Protein AF-A0A497C878-F1 (afdb_monomer_lite)

pLDDT: mean 84.81, std 12.42, range [47.94, 97.88]

Secondary structure (DSSP, 8-state):
--SHHHHTSHHHHHHHHH--S--EEE--SBPPTTTSTT--HHHHHHHHHHHH-S-S-SEEEEE----S---TT--BPPPPSGGGGTSEEEEE--B-SSSTTSB-HHHHHHHHHHHHHHHH-----

Sequence (125 aa):
TSILPNLLVKDISAAIRASQALKIYVCNVATQAGETENFSCGDHARVIDDHVGSDLFDIILANNATLAVSKKNFQWVKADAELSTQYLIHLADLIDEEHPWRHSSQKLAQTLIALLQERTGPLTL

Radius of gyration: 15.22 Å; chains: 1; bounding box: 35×26×46 Å

Structure (mmCIF, N/CA/C/O backbone):
data_AF-A0A497C878-F1
#
_entry.id   AF-A0A497C878-F1
#
loop_
_atom_site.group_PDB
_atom_site.id
_atom_site.type_symbol
_atom_site.label_atom_id
_atom_site.label_alt_id
_atom_site.label_comp_id
_atom_site.label_asym_id
_atom_site.label_entity_id
_atom_site.label_seq_id
_atom_site.pdbx_PDB_ins_code
_atom_site.Cartn_x
_atom_site.Cartn_y
_atom_site.Cartn_z
_atom_site.occupancy
_atom_site.B_iso_or_equiv
_atom_site.auth_seq_id
_atom_site.auth_comp_id
_atom_site.auth_asym_id
_atom_site.auth_atom_id
_atom_site.pdbx_PDB_model_num
ATOM 1 N N . THR A 1 1 ? -3.826 -11.646 -5.595 1.00 55.22 1 THR A N 1
ATOM 2 C CA . THR A 1 1 ? -4.786 -12.552 -4.914 1.00 55.22 1 THR A CA 1
ATOM 3 C C . THR A 1 1 ? -4.629 -12.668 -3.391 1.00 55.22 1 THR A C 1
ATOM 5 O O . THR A 1 1 ? -5.451 -13.331 -2.772 1.00 55.22 1 THR A O 1
ATOM 8 N N . SER A 1 2 ? -3.662 -12.015 -2.729 1.00 78.75 2 SER A N 1
ATOM 9 C CA . SER A 1 2 ? -3.317 -12.367 -1.330 1.00 78.75 2 SER A CA 1
ATOM 10 C C . SER A 1 2 ? -4.026 -11.585 -0.213 1.00 78.75 2 SER A C 1
ATOM 12 O O . SER A 1 2 ? -4.133 -12.087 0.902 1.00 78.75 2 SER A O 1
ATOM 14 N N . ILE A 1 3 ? -4.490 -10.357 -0.466 1.00 86.69 3 ILE A N 1
ATOM 15 C CA . ILE A 1 3 ? -5.053 -9.492 0.592 1.00 86.69 3 ILE A CA 1
ATOM 16 C C . ILE A 1 3 ? -6.554 -9.733 0.769 1.00 86.69 3 ILE A C 1
ATOM 18 O O . ILE A 1 3 ? -7.018 -9.967 1.884 1.00 86.69 3 ILE A O 1
ATOM 22 N N . LEU A 1 4 ? -7.300 -9.733 -0.336 1.00 88.81 4 LEU A N 1
ATOM 23 C CA . LEU A 1 4 ? -8.761 -9.781 -0.324 1.00 88.81 4 LEU A CA 1
ATOM 24 C C . LEU A 1 4 ? -9.356 -10.991 0.424 1.00 88.81 4 LEU A C 1
ATOM 26 O O . LEU A 1 4 ? -10.276 -10.777 1.209 1.00 88.81 4 LEU A O 1
ATOM 30 N N . PRO A 1 5 ? -8.829 -12.230 0.292 1.00 90.81 5 PRO A N 1
ATOM 31 C CA . PRO A 1 5 ? -9.380 -13.382 1.011 1.00 90.81 5 PRO A CA 1
ATOM 32 C C . PRO A 1 5 ? -9.383 -13.214 2.535 1.00 90.81 5 PRO A C 1
ATOM 34 O O . PRO A 1 5 ? -10.317 -13.659 3.195 1.00 90.81 5 PRO A O 1
ATOM 37 N N . ASN A 1 6 ? -8.375 -12.533 3.091 1.00 91.44 6 ASN A N 1
ATOM 38 C CA . ASN A 1 6 ? -8.310 -12.258 4.528 1.00 91.44 6 ASN A CA 1
ATOM 39 C C . ASN A 1 6 ? -9.354 -11.217 4.950 1.00 91.44 6 ASN A C 1
ATOM 41 O O . ASN A 1 6 ? -9.951 -11.331 6.016 1.00 91.44 6 ASN A O 1
ATOM 45 N N . LEU A 1 7 ? -9.595 -10.211 4.106 1.00 93.12 7 LEU A N 1
ATOM 46 C CA . LEU A 1 7 ? -10.531 -9.125 4.400 1.00 93.12 7 LEU A CA 1
ATOM 47 C C . LEU A 1 7 ? -12.000 -9.531 4.209 1.00 93.12 7 LEU A C 1
ATOM 49 O O . LEU A 1 7 ? -12.875 -8.951 4.842 1.00 93.12 7 LEU A O 1
ATOM 53 N N . LEU A 1 8 ? -12.281 -10.549 3.388 1.00 93.06 8 LEU A N 1
ATOM 54 C CA . LEU A 1 8 ? -13.632 -11.097 3.207 1.00 93.06 8 LEU A CA 1
ATOM 55 C C . LEU A 1 8 ? -14.174 -11.802 4.462 1.00 93.06 8 LEU A C 1
ATOM 57 O O . LEU A 1 8 ? -15.385 -12.008 4.589 1.00 93.06 8 LEU A O 1
ATOM 61 N N . VAL A 1 9 ? -13.306 -12.153 5.416 1.00 94.75 9 VAL A N 1
ATOM 62 C CA . VAL A 1 9 ? -13.738 -12.615 6.737 1.00 94.75 9 VAL A CA 1
ATOM 63 C C . VAL A 1 9 ? -14.302 -11.417 7.500 1.00 94.75 9 VAL A C 1
ATOM 65 O O . VAL A 1 9 ? -13.565 -10.535 7.942 1.00 94.75 9 VAL A O 1
ATOM 68 N N . LYS A 1 10 ? -15.630 -11.389 7.664 1.00 92.38 10 LYS A N 1
ATOM 69 C CA . LYS A 1 10 ? -16.363 -10.240 8.225 1.00 92.38 10 LYS A CA 1
ATOM 70 C C . LYS A 1 10 ? -15.784 -9.750 9.550 1.00 92.38 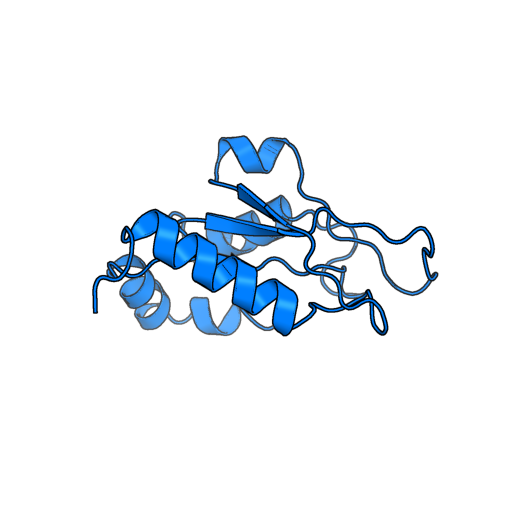10 LYS A C 1
ATOM 72 O O . LYS A 1 10 ? -15.558 -8.550 9.683 1.00 92.38 10 LYS A O 1
ATOM 77 N N . ASP A 1 11 ? -15.469 -10.660 10.468 1.00 95.31 11 ASP A N 1
ATOM 78 C CA . ASP A 1 11 ? -14.924 -10.317 11.786 1.00 95.31 11 ASP A CA 1
ATOM 79 C C . ASP A 1 11 ? -13.545 -9.646 11.698 1.00 95.31 11 ASP A C 1
ATOM 81 O O . ASP A 1 11 ? -13.260 -8.729 12.466 1.00 95.31 11 ASP A O 1
ATOM 85 N N . ILE A 1 12 ? -12.715 -10.027 10.718 1.00 94.50 12 ILE A N 1
ATOM 86 C CA . ILE A 1 12 ? -11.419 -9.382 10.468 1.00 94.50 12 ILE A CA 1
ATOM 87 C C . ILE A 1 12 ? -11.642 -7.955 9.963 1.00 94.50 12 ILE A C 1
ATOM 89 O O . ILE A 1 12 ? -11.088 -7.013 10.527 1.00 94.50 12 ILE A O 1
ATOM 93 N N . SER A 1 13 ? -12.490 -7.768 8.946 1.00 94.19 13 SER A N 1
ATOM 94 C CA . SER A 1 13 ? -12.778 -6.424 8.422 1.00 94.19 13 SER A CA 1
ATOM 95 C C . SER A 1 13 ? -13.411 -5.505 9.478 1.00 94.19 13 SER A C 1
ATOM 97 O O . SER A 1 13 ? -13.064 -4.328 9.570 1.00 94.19 13 SER A O 1
ATOM 99 N N . ALA A 1 14 ? -14.296 -6.043 10.324 1.00 93.62 14 ALA A N 1
ATOM 100 C CA . ALA A 1 14 ? -14.925 -5.309 11.416 1.00 93.62 14 ALA A CA 1
ATOM 101 C C . ALA A 1 14 ? -13.904 -4.910 12.491 1.00 93.62 14 ALA A C 1
ATOM 103 O O . ALA A 1 14 ? -13.905 -3.762 12.935 1.00 93.62 14 ALA A O 1
ATOM 104 N N . ALA A 1 15 ? -12.997 -5.820 12.861 1.00 95.50 15 ALA A N 1
ATOM 105 C CA . ALA A 1 15 ? -11.927 -5.534 13.811 1.00 95.50 15 ALA A CA 1
ATOM 106 C C . ALA A 1 15 ? -10.962 -4.458 13.290 1.00 95.50 15 ALA A C 1
ATOM 108 O O . ALA A 1 15 ? -10.591 -3.554 14.039 1.00 95.50 15 ALA A O 1
ATOM 109 N N . ILE A 1 16 ? -10.597 -4.509 12.003 1.00 95.31 16 ILE A N 1
ATOM 110 C CA . ILE A 1 16 ? -9.757 -3.479 11.376 1.00 95.31 16 ILE A CA 1
ATOM 111 C C . ILE A 1 16 ? -10.464 -2.118 11.419 1.00 95.31 16 ILE A C 1
ATOM 113 O O . ILE A 1 16 ? -9.852 -1.144 11.853 1.00 95.31 16 ILE A O 1
ATOM 117 N N . ARG A 1 17 ? -11.757 -2.035 11.066 1.00 93.44 17 ARG A N 1
ATOM 118 C CA . ARG A 1 17 ? -12.513 -0.767 11.146 1.00 93.44 17 ARG A CA 1
ATOM 119 C C . ARG A 1 17 ? -12.593 -0.204 12.558 1.00 93.44 17 ARG A C 1
ATOM 121 O O . ARG A 1 17 ? -12.391 0.991 12.745 1.00 93.44 17 ARG A O 1
ATOM 128 N N . ALA A 1 18 ? -12.874 -1.054 13.544 1.00 94.88 18 ALA A N 1
ATOM 129 C CA . ALA A 1 18 ? -12.993 -0.639 14.940 1.00 94.88 18 ALA A CA 1
ATOM 130 C C . ALA A 1 18 ? -11.647 -0.212 15.560 1.00 94.88 18 ALA A C 1
ATOM 132 O O . ALA A 1 18 ? -11.624 0.475 16.584 1.00 94.88 18 ALA A O 1
ATOM 133 N N . SER A 1 19 ? -10.526 -0.617 14.958 1.00 95.44 19 SER A N 1
ATOM 134 C CA . SER A 1 19 ? -9.189 -0.315 15.455 1.00 95.44 19 SER A CA 1
ATOM 135 C C . SER A 1 19 ? -8.827 1.165 15.314 1.00 95.44 19 SER A C 1
ATOM 137 O O . SER A 1 19 ? -9.014 1.784 14.263 1.00 95.44 19 SER A O 1
ATOM 139 N N . GLN A 1 20 ? -8.213 1.704 16.370 1.00 92.56 20 GLN A N 1
ATOM 140 C CA . GLN A 1 20 ? -7.606 3.041 16.397 1.00 92.56 20 GLN A CA 1
ATOM 141 C C . GLN A 1 20 ? -6.178 3.061 15.825 1.00 92.56 20 GLN A C 1
ATOM 143 O O . GLN A 1 20 ? -5.551 4.121 15.765 1.00 92.56 20 GLN A O 1
ATOM 148 N N . ALA A 1 21 ? -5.647 1.899 15.428 1.00 94.19 21 ALA A N 1
ATOM 149 C CA . ALA A 1 21 ? -4.342 1.807 14.787 1.00 94.19 21 ALA A CA 1
ATOM 150 C C . ALA A 1 21 ? -4.321 2.579 13.460 1.00 94.19 21 ALA A C 1
ATOM 152 O O . ALA A 1 21 ? -5.344 2.716 12.788 1.00 94.19 21 ALA A O 1
ATOM 153 N N . LEU A 1 22 ? -3.130 3.037 13.070 1.00 93.81 22 LEU A N 1
ATOM 154 C CA . LEU A 1 22 ? -2.894 3.565 11.732 1.00 93.81 22 LEU A CA 1
ATOM 155 C C . LEU A 1 22 ? -3.002 2.428 10.711 1.00 93.81 22 LEU A C 1
ATOM 157 O O . LEU A 1 22 ? -2.214 1.483 10.744 1.00 93.81 22 LEU A O 1
ATOM 161 N N . LYS A 1 23 ? -3.991 2.518 9.821 1.00 94.19 23 LYS A N 1
ATOM 162 C CA . LYS A 1 23 ? -4.288 1.494 8.813 1.00 94.19 23 LYS A CA 1
ATOM 163 C C . LYS A 1 23 ? -3.753 1.953 7.466 1.00 94.19 23 LYS A C 1
ATOM 165 O O . LYS A 1 23 ? -4.277 2.895 6.882 1.00 94.19 23 LYS A O 1
ATOM 170 N N . ILE A 1 24 ? -2.704 1.296 6.983 1.00 95.44 24 ILE A N 1
ATOM 171 C CA . ILE A 1 24 ? -2.046 1.649 5.722 1.00 95.44 24 ILE A CA 1
ATOM 172 C C . ILE A 1 24 ? -2.216 0.497 4.740 1.00 95.44 24 ILE A C 1
ATOM 174 O O . ILE A 1 24 ? -1.793 -0.625 5.024 1.00 95.44 24 ILE A O 1
ATOM 178 N N . TYR A 1 25 ? -2.795 0.778 3.576 1.00 94.94 25 TYR A N 1
ATOM 179 C CA . TYR A 1 25 ? -2.744 -0.137 2.443 1.00 94.94 25 TYR A CA 1
ATOM 180 C C . TYR A 1 25 ? -1.471 0.125 1.639 1.00 94.94 25 TYR A C 1
ATOM 182 O O . TYR A 1 25 ? -1.279 1.216 1.107 1.00 94.94 25 TYR A O 1
ATOM 190 N N . VAL A 1 26 ? -0.590 -0.873 1.555 1.00 95.38 26 VAL A N 1
ATOM 191 C CA . VAL A 1 26 ? 0.621 -0.805 0.728 1.00 95.38 26 VAL A CA 1
ATOM 192 C C . VAL A 1 26 ? 0.294 -1.391 -0.636 1.00 95.38 26 VAL A C 1
ATOM 194 O O . VAL A 1 26 ? 0.115 -2.603 -0.768 1.00 95.38 26 VAL A O 1
ATOM 197 N N . CYS A 1 27 ? 0.201 -0.530 -1.645 1.00 92.12 27 CYS A N 1
ATOM 198 C CA . CYS A 1 27 ? -0.088 -0.962 -3.002 1.00 92.12 27 CYS A CA 1
ATOM 199 C C . CYS A 1 27 ? 1.115 -1.693 -3.608 1.00 92.12 27 CYS A C 1
ATOM 201 O O . CYS A 1 27 ? 2.268 -1.367 -3.334 1.00 92.12 27 CYS A O 1
ATOM 203 N N . ASN A 1 28 ? 0.848 -2.669 -4.473 1.00 90.12 28 ASN A N 1
ATOM 204 C CA . ASN A 1 28 ? 1.887 -3.344 -5.241 1.00 90.12 28 ASN A CA 1
ATOM 205 C C . ASN A 1 28 ? 2.687 -2.334 -6.086 1.00 90.12 28 ASN A C 1
ATOM 207 O O . ASN A 1 28 ? 2.104 -1.429 -6.676 1.00 90.12 28 ASN A O 1
ATOM 211 N N . VAL A 1 29 ? 4.006 -2.529 -6.204 1.00 88.44 29 VAL A N 1
ATOM 212 C CA . VAL A 1 29 ? 4.872 -1.745 -7.114 1.00 88.44 29 VAL A CA 1
ATOM 213 C C . VAL A 1 29 ? 4.674 -2.111 -8.583 1.00 88.44 29 VAL A C 1
ATOM 215 O O . VAL A 1 29 ? 4.774 -1.259 -9.463 1.00 88.44 29 VAL A O 1
ATOM 218 N N . ALA A 1 30 ? 4.397 -3.381 -8.862 1.00 84.75 30 ALA A N 1
ATOM 219 C CA . ALA A 1 30 ? 4.291 -3.922 -10.204 1.00 84.75 30 ALA A CA 1
ATOM 220 C C . ALA A 1 30 ? 3.038 -4.789 -10.336 1.00 84.75 30 ALA A C 1
ATOM 222 O O . ALA A 1 30 ? 2.612 -5.455 -9.389 1.00 84.75 30 ALA A O 1
ATOM 223 N N . THR A 1 31 ? 2.454 -4.758 -11.527 1.00 76.56 31 THR A N 1
ATOM 224 C CA . THR A 1 31 ? 1.313 -5.590 -11.904 1.00 76.56 31 THR A CA 1
ATOM 225 C C . THR A 1 31 ? 1.717 -7.061 -11.927 1.00 76.56 31 THR A C 1
ATOM 227 O O . THR A 1 31 ? 2.856 -7.415 -12.247 1.00 76.56 31 THR A O 1
ATOM 230 N N . GLN A 1 32 ? 0.774 -7.930 -11.577 1.00 67.31 32 GLN A N 1
ATOM 231 C CA . GLN A 1 32 ? 0.942 -9.374 -11.655 1.00 67.31 32 GLN A CA 1
ATOM 232 C C . GLN A 1 32 ? 0.278 -9.851 -12.950 1.00 67.31 32 GLN A C 1
ATOM 234 O O . GLN A 1 32 ? -0.925 -9.656 -13.136 1.00 67.31 32 GLN A O 1
ATOM 239 N N . ALA A 1 33 ? 1.066 -10.443 -13.853 1.00 59.97 33 ALA A N 1
ATOM 240 C CA . ALA A 1 33 ? 0.563 -10.993 -15.113 1.00 59.97 33 ALA A CA 1
ATOM 241 C C . ALA A 1 33 ? -0.567 -12.000 -14.836 1.00 59.97 33 ALA A C 1
ATOM 243 O O . ALA A 1 33 ? -0.408 -12.888 -13.997 1.00 59.97 33 ALA A O 1
ATOM 244 N N . GLY A 1 34 ? -1.705 -11.839 -15.513 1.00 56.16 34 GLY A N 1
ATOM 245 C CA . GLY A 1 34 ? -2.903 -12.655 -15.296 1.00 56.16 34 GLY A CA 1
ATOM 246 C C . GLY A 1 34 ? -3.771 -12.322 -14.070 1.00 56.16 34 GLY A C 1
ATOM 247 O O . GLY A 1 34 ? -4.837 -12.917 -13.948 1.00 56.16 34 GLY A O 1
ATOM 248 N N . GLU A 1 35 ? -3.387 -11.386 -13.189 1.00 54.97 35 GLU A N 1
ATOM 249 C CA . GLU A 1 35 ? -4.239 -10.956 -12.060 1.00 54.97 35 GLU A CA 1
ATOM 250 C C . GLU A 1 35 ? -4.601 -9.465 -12.092 1.00 54.97 35 GLU A C 1
ATOM 252 O O . GLU A 1 35 ? -5.734 -9.114 -11.774 1.00 54.97 35 GLU A O 1
ATOM 257 N N . THR A 1 36 ? -3.658 -8.578 -12.433 1.00 57.25 36 THR A N 1
ATOM 258 C CA . THR A 1 36 ? -3.833 -7.116 -12.286 1.00 57.25 36 THR A CA 1
ATOM 259 C C . THR A 1 36 ? -3.291 -6.340 -13.487 1.00 57.25 36 THR A C 1
ATOM 261 O O . THR A 1 36 ? -2.735 -5.248 -13.356 1.00 57.25 36 THR A O 1
ATOM 264 N N . GLU A 1 37 ? -3.405 -6.920 -14.683 1.00 59.41 37 GLU A N 1
ATOM 265 C CA . GLU A 1 37 ? -2.984 -6.259 -15.920 1.00 59.41 37 GLU A CA 1
ATOM 266 C C . GLU A 1 37 ? -3.715 -4.915 -16.080 1.00 59.41 37 GLU A C 1
ATOM 268 O O . GLU A 1 37 ? -4.941 -4.854 -16.055 1.00 59.41 37 GLU A O 1
ATOM 273 N N . ASN A 1 38 ? -2.942 -3.835 -16.236 1.00 66.06 38 ASN A N 1
ATOM 274 C CA . ASN A 1 38 ? -3.398 -2.440 -16.326 1.00 66.06 38 ASN A CA 1
ATOM 275 C C . ASN A 1 38 ? -4.044 -1.828 -15.070 1.00 66.06 38 ASN A C 1
ATOM 277 O O . ASN A 1 38 ? -4.569 -0.723 -15.173 1.00 66.06 38 ASN A O 1
ATOM 281 N N . PHE A 1 39 ? -3.991 -2.474 -13.901 1.00 70.12 39 PHE A N 1
ATOM 282 C CA . PHE A 1 39 ? -4.553 -1.870 -12.689 1.00 70.12 39 PHE A CA 1
ATOM 283 C C . PHE A 1 39 ? -3.711 -0.683 -12.220 1.00 70.12 39 PHE A C 1
ATOM 285 O O . PHE A 1 39 ? -2.490 -0.786 -12.044 1.00 70.12 39 PHE A O 1
ATOM 292 N N . SER A 1 40 ? -4.381 0.438 -11.970 1.00 82.19 40 SER A N 1
ATOM 293 C CA . SER A 1 40 ? -3.824 1.529 -11.185 1.00 82.19 40 SER A CA 1
ATOM 294 C C . SER A 1 40 ? -3.880 1.208 -9.690 1.00 82.19 40 SER A C 1
ATOM 296 O O . SER A 1 40 ? -4.558 0.285 -9.234 1.00 82.19 40 SER A O 1
ATOM 298 N N . CYS A 1 41 ? -3.180 2.010 -8.891 1.00 84.19 41 CYS A N 1
ATOM 299 C CA . CYS A 1 41 ? -3.309 1.959 -7.438 1.00 84.19 41 CYS A CA 1
ATOM 300 C C . CYS A 1 41 ? -4.768 2.194 -6.982 1.00 84.19 41 CYS A C 1
ATOM 302 O O . CYS A 1 41 ? -5.236 1.537 -6.050 1.00 84.19 41 CYS A O 1
ATOM 304 N N . GLY A 1 42 ? -5.504 3.074 -7.674 1.00 84.56 42 GLY A N 1
ATOM 305 C CA . GLY A 1 42 ? -6.927 3.313 -7.438 1.00 84.56 42 GLY A CA 1
ATOM 306 C C . GLY A 1 42 ? -7.810 2.119 -7.735 1.00 84.56 42 GLY A C 1
ATOM 307 O O . GLY A 1 42 ? -8.670 1.801 -6.916 1.00 84.56 42 GLY A O 1
ATOM 308 N N . ASP A 1 43 ? -7.554 1.398 -8.824 1.00 86.75 43 ASP A N 1
ATOM 309 C CA . ASP A 1 43 ? -8.299 0.177 -9.140 1.00 86.75 43 ASP A CA 1
ATOM 310 C C . ASP A 1 43 ? -8.124 -0.871 -8.038 1.00 86.75 43 ASP A C 1
ATOM 312 O O . ASP A 1 43 ? -9.086 -1.490 -7.586 1.00 86.75 43 ASP A O 1
ATOM 316 N N . HIS A 1 44 ? -6.896 -1.026 -7.539 1.00 88.12 44 HIS A N 1
ATOM 317 C CA . HIS A 1 44 ? -6.605 -1.924 -6.429 1.00 88.12 44 HIS A CA 1
ATOM 318 C C . HIS A 1 44 ? -7.372 -1.565 -5.147 1.00 88.12 44 HIS A C 1
ATOM 320 O O . HIS A 1 44 ? -7.928 -2.457 -4.504 1.00 88.12 44 HIS A O 1
ATOM 326 N N . ALA A 1 45 ? -7.393 -0.285 -4.770 1.00 88.62 45 ALA A N 1
ATOM 327 C CA . ALA A 1 45 ? -8.111 0.180 -3.586 1.00 88.62 45 ALA A CA 1
ATOM 328 C C . ALA A 1 45 ? -9.629 0.026 -3.748 1.00 88.62 45 ALA A C 1
ATOM 330 O O . ALA A 1 45 ? -10.287 -0.539 -2.874 1.00 88.62 45 ALA A O 1
ATOM 331 N N . ARG A 1 46 ? -10.162 0.418 -4.911 1.00 88.12 46 ARG A N 1
ATOM 332 C CA . ARG A 1 46 ? -11.585 0.303 -5.242 1.00 88.12 46 ARG A CA 1
ATOM 333 C C . ARG A 1 46 ? -12.064 -1.141 -5.200 1.00 88.12 46 ARG A C 1
ATOM 335 O O . ARG A 1 46 ? -13.104 -1.411 -4.620 1.00 88.12 46 ARG A O 1
ATOM 342 N N . VAL A 1 47 ? -11.281 -2.086 -5.726 1.00 89.50 47 VAL A N 1
ATOM 343 C CA . VAL A 1 47 ? -11.626 -3.513 -5.646 1.00 89.50 47 VAL A CA 1
ATOM 344 C C . VAL A 1 47 ? -11.732 -3.985 -4.199 1.00 89.50 47 VAL A C 1
ATOM 346 O O . VAL A 1 47 ? -12.605 -4.797 -3.900 1.00 89.50 47 VAL A O 1
ATOM 349 N N . ILE A 1 48 ? -10.877 -3.510 -3.291 1.00 91.06 48 ILE A N 1
ATOM 350 C CA . ILE A 1 48 ? -11.013 -3.864 -1.875 1.00 91.06 48 ILE A CA 1
ATOM 351 C C . ILE A 1 48 ? -12.316 -3.278 -1.326 1.00 91.06 48 ILE A C 1
ATOM 353 O O . ILE A 1 48 ? -13.129 -4.031 -0.786 1.00 91.06 48 ILE A O 1
ATOM 357 N N . ASP A 1 49 ? -12.547 -1.983 -1.529 1.00 90.81 49 ASP A N 1
ATOM 358 C CA . ASP A 1 49 ? -13.737 -1.288 -1.033 1.00 90.81 49 ASP A CA 1
ATOM 359 C C . ASP A 1 49 ? -15.045 -1.890 -1.571 1.00 90.81 49 ASP A C 1
ATOM 361 O O . ASP A 1 49 ? -15.985 -2.076 -0.801 1.00 90.81 49 ASP A O 1
ATOM 365 N N . ASP A 1 50 ? -15.094 -2.297 -2.840 1.00 91.19 50 ASP A N 1
ATOM 366 C CA . ASP A 1 50 ? -16.264 -2.939 -3.456 1.00 91.19 50 ASP A CA 1
ATOM 367 C C . ASP A 1 50 ? -16.635 -4.269 -2.777 1.00 91.19 50 ASP A C 1
ATOM 369 O O . ASP A 1 50 ? -17.804 -4.658 -2.733 1.00 91.19 50 ASP A O 1
ATOM 373 N N . HIS A 1 51 ? -15.649 -4.988 -2.236 1.00 90.88 51 HIS A N 1
ATOM 374 C CA . HIS A 1 51 ? -15.859 -6.302 -1.628 1.00 90.88 51 HIS A CA 1
ATOM 375 C C . HIS A 1 51 ? -16.119 -6.242 -0.129 1.00 90.88 51 HIS A C 1
ATOM 377 O O . HIS A 1 51 ? -16.866 -7.072 0.395 1.00 90.88 51 HIS A O 1
ATOM 383 N N . VAL A 1 52 ? -15.459 -5.324 0.581 1.00 91.00 52 VAL A N 1
ATOM 384 C CA . VAL A 1 52 ? -15.520 -5.293 2.047 1.00 91.00 52 VAL A CA 1
ATOM 385 C C . VAL A 1 52 ? -16.189 -4.042 2.593 1.00 91.00 52 VAL A C 1
ATOM 387 O O . VAL A 1 52 ? -16.607 -4.082 3.747 1.00 91.00 52 VAL A O 1
ATOM 390 N N . GLY A 1 53 ? -16.373 -2.994 1.791 1.00 88.69 53 GLY A N 1
ATOM 391 C CA . GLY A 1 53 ? -16.872 -1.672 2.178 1.00 88.69 53 GLY A CA 1
ATOM 392 C C . GLY A 1 53 ? -15.739 -0.677 2.446 1.00 88.69 53 GLY A C 1
ATOM 393 O O . GLY A 1 53 ? -14.643 -1.089 2.831 1.00 88.69 53 GLY A O 1
ATOM 394 N N . SER A 1 54 ? -16.039 0.617 2.300 1.00 87.19 54 SER A N 1
ATOM 395 C CA . SER A 1 54 ? -15.098 1.737 2.448 1.00 87.19 54 SER A CA 1
ATOM 396 C C . SER A 1 54 ? -14.508 1.886 3.860 1.00 87.19 54 SER A C 1
ATOM 398 O O . SER A 1 54 ? -14.888 1.189 4.812 1.00 87.19 54 SER A O 1
ATOM 400 N N . ASP A 1 55 ? -13.567 2.829 3.982 1.00 84.75 55 ASP A N 1
ATOM 401 C CA . ASP A 1 55 ? -12.992 3.319 5.246 1.00 84.75 55 ASP A CA 1
ATOM 402 C C . ASP A 1 55 ? -12.202 2.263 6.035 1.00 84.75 55 ASP A C 1
ATOM 404 O O . ASP A 1 55 ? -12.067 2.323 7.261 1.00 84.75 55 ASP A O 1
ATOM 408 N N . LEU A 1 56 ? -11.668 1.260 5.333 1.00 91.75 56 LEU A N 1
ATOM 409 C CA . LEU A 1 56 ? -10.824 0.238 5.946 1.00 91.75 56 LEU A CA 1
ATOM 410 C C . LEU A 1 56 ? -9.385 0.728 6.178 1.00 91.75 56 LEU A C 1
ATOM 412 O O . LEU A 1 56 ? -8.717 0.268 7.107 1.00 91.75 56 LEU A O 1
ATOM 416 N N . PHE A 1 57 ? -8.914 1.658 5.348 1.00 91.69 57 PHE A N 1
ATOM 417 C CA . PHE A 1 57 ? -7.556 2.191 5.382 1.00 91.69 57 PHE A CA 1
ATOM 418 C C . PHE A 1 57 ? -7.576 3.709 5.532 1.00 91.69 57 PHE A C 1
ATOM 420 O O . PHE A 1 57 ? -8.377 4.389 4.900 1.00 91.69 57 PHE A O 1
ATOM 427 N N . ASP A 1 58 ? -6.657 4.229 6.343 1.00 92.19 58 ASP A N 1
ATOM 428 C CA . ASP A 1 58 ? -6.465 5.666 6.537 1.00 92.19 58 ASP A CA 1
ATOM 429 C C . ASP A 1 58 ? -5.572 6.255 5.430 1.00 92.19 58 ASP A C 1
ATOM 431 O O . ASP A 1 58 ? -5.745 7.402 5.029 1.00 92.19 58 ASP A O 1
ATOM 435 N N . ILE A 1 59 ? -4.580 5.480 4.968 1.00 93.50 59 ILE A N 1
ATOM 436 C CA . ILE A 1 59 ? -3.567 5.910 3.994 1.00 93.50 59 ILE A CA 1
ATOM 437 C C . ILE A 1 59 ? -3.346 4.816 2.954 1.00 93.50 59 ILE A C 1
ATOM 439 O O . ILE A 1 59 ? -3.219 3.636 3.294 1.00 93.50 59 ILE A O 1
ATOM 443 N N . ILE A 1 60 ? -3.203 5.220 1.694 1.00 94.12 60 ILE A N 1
ATOM 444 C CA . ILE A 1 60 ? -2.649 4.377 0.636 1.00 94.12 60 ILE A CA 1
ATOM 445 C C . ILE A 1 60 ? -1.192 4.764 0.407 1.00 94.12 60 ILE A C 1
ATOM 447 O O . ILE A 1 60 ? -0.888 5.893 0.028 1.00 94.12 60 ILE A O 1
ATOM 451 N N . LEU A 1 61 ? -0.285 3.815 0.618 1.00 95.25 61 LEU A N 1
ATOM 452 C CA . LEU A 1 61 ? 1.130 3.957 0.308 1.00 95.25 61 LEU A CA 1
ATOM 453 C C . LEU A 1 61 ? 1.401 3.382 -1.085 1.00 95.25 61 LEU A C 1
ATOM 455 O O . LEU A 1 61 ? 1.206 2.186 -1.313 1.00 95.25 61 LEU A O 1
ATOM 459 N N . ALA A 1 62 ? 1.863 4.227 -2.005 1.00 93.56 62 ALA A N 1
ATOM 460 C CA . ALA A 1 62 ? 2.162 3.842 -3.379 1.00 93.56 62 ALA A CA 1
ATOM 461 C C . ALA A 1 62 ? 3.561 4.290 -3.814 1.00 93.56 62 ALA A C 1
ATOM 463 O O . ALA A 1 62 ? 4.113 5.283 -3.338 1.00 93.56 62 ALA A O 1
ATOM 464 N N . ASN A 1 63 ? 4.136 3.537 -4.747 1.00 92.81 63 ASN A N 1
ATOM 465 C CA . ASN A 1 63 ? 5.446 3.839 -5.299 1.00 92.81 63 ASN A CA 1
ATOM 466 C C . ASN A 1 63 ? 5.381 4.981 -6.327 1.00 92.81 63 ASN A C 1
ATOM 468 O O . ASN A 1 63 ? 4.513 4.976 -7.200 1.00 92.81 63 ASN A O 1
ATOM 472 N N . ASN A 1 64 ? 6.337 5.912 -6.274 1.00 90.31 64 ASN A N 1
ATOM 473 C CA . ASN A 1 64 ? 6.522 6.955 -7.295 1.00 90.31 64 ASN A CA 1
ATOM 474 C C . ASN A 1 64 ? 7.868 6.880 -8.033 1.00 90.31 64 ASN A C 1
ATOM 476 O O . ASN A 1 64 ? 8.115 7.687 -8.931 1.00 90.31 64 ASN A O 1
ATOM 480 N N . ALA A 1 65 ? 8.728 5.922 -7.685 1.00 85.75 65 ALA A N 1
ATOM 481 C CA . ALA A 1 65 ? 10.008 5.737 -8.343 1.00 85.75 65 ALA A CA 1
ATOM 482 C C . ALA A 1 65 ? 9.874 4.820 -9.564 1.00 85.75 65 ALA A C 1
ATOM 484 O O . ALA A 1 65 ? 9.255 3.757 -9.517 1.00 85.75 65 ALA A O 1
ATOM 485 N N . THR A 1 66 ? 10.510 5.202 -10.666 1.00 75.19 66 THR A N 1
ATOM 486 C CA . THR A 1 66 ? 10.670 4.333 -11.836 1.00 75.19 66 THR A CA 1
ATOM 487 C C . THR A 1 66 ? 12.144 4.213 -12.161 1.00 75.19 66 THR A C 1
ATOM 489 O O . THR A 1 66 ? 12.842 5.224 -12.229 1.00 75.19 66 THR A O 1
ATOM 492 N N . LEU A 1 67 ? 12.613 3.002 -12.443 1.00 69.25 67 LEU A N 1
ATOM 493 C CA . LEU A 1 67 ? 13.920 2.834 -13.070 1.00 69.25 67 LEU A CA 1
ATOM 494 C C . LEU A 1 67 ? 13.786 3.006 -14.581 1.00 69.25 67 LEU A C 1
ATOM 496 O O . LEU A 1 67 ? 12.813 2.546 -15.181 1.00 69.25 67 LEU A O 1
ATOM 500 N N . ALA A 1 68 ? 14.808 3.590 -15.210 1.00 63.56 68 ALA A N 1
ATOM 501 C CA . ALA A 1 68 ? 14.907 3.694 -16.670 1.00 63.56 68 ALA A CA 1
ATOM 502 C C . ALA A 1 68 ? 14.868 2.319 -17.370 1.00 63.56 68 ALA A C 1
ATOM 504 O O . ALA A 1 68 ? 14.599 2.220 -18.567 1.00 63.56 68 ALA A O 1
ATOM 505 N N . VAL A 1 69 ? 15.110 1.240 -16.621 1.00 57.47 69 VAL A N 1
ATOM 506 C CA . VAL A 1 69 ? 15.076 -0.132 -17.118 1.00 57.47 69 VAL A CA 1
ATOM 507 C C . VAL A 1 69 ? 13.651 -0.683 -17.024 1.00 57.47 69 VAL A C 1
ATOM 509 O O . VAL A 1 69 ? 13.296 -1.402 -16.091 1.00 57.47 69 VAL A O 1
ATOM 512 N N . SER A 1 70 ? 12.828 -0.382 -18.027 1.00 54.91 70 SER A N 1
ATOM 513 C CA . SER A 1 70 ? 11.630 -1.179 -18.297 1.00 54.91 70 SER A CA 1
ATOM 514 C C . SER A 1 70 ? 12.078 -2.560 -18.788 1.00 54.91 70 SER A C 1
ATOM 516 O O . SER A 1 70 ? 12.495 -2.731 -19.935 1.00 54.91 70 SER A O 1
ATOM 518 N N . LYS A 1 71 ? 12.058 -3.564 -17.906 1.00 58.41 71 LYS A N 1
ATOM 519 C CA . LYS A 1 71 ? 12.177 -4.966 -18.329 1.00 58.41 71 LYS A CA 1
ATOM 520 C C . LYS A 1 71 ? 10.812 -5.401 -18.866 1.00 58.41 71 LYS A C 1
ATOM 522 O O . LYS A 1 71 ? 9.801 -5.149 -18.224 1.00 58.41 71 LYS A O 1
ATOM 527 N N . LYS A 1 72 ? 10.782 -6.107 -20.003 1.00 61.88 72 LYS A N 1
ATOM 528 C CA . LYS A 1 72 ? 9.561 -6.567 -20.706 1.00 61.88 72 LYS A CA 1
ATOM 529 C C . LYS A 1 72 ? 8.582 -7.423 -19.873 1.00 61.88 72 LYS A C 1
ATOM 531 O O . LYS A 1 72 ? 7.522 -7.768 -20.378 1.00 61.88 72 LYS A O 1
ATOM 536 N N . ASN A 1 73 ? 8.926 -7.779 -18.637 1.00 72.12 73 ASN A N 1
ATOM 537 C CA . ASN A 1 73 ? 8.254 -8.831 -17.875 1.00 72.12 73 ASN A CA 1
ATOM 538 C C . ASN A 1 73 ? 7.283 -8.310 -16.803 1.00 72.12 73 ASN A C 1
ATOM 540 O O . ASN A 1 73 ? 6.639 -9.124 -16.152 1.00 72.12 73 ASN A O 1
ATOM 544 N N . PHE A 1 74 ? 7.191 -6.996 -16.580 1.00 75.12 74 PHE A N 1
ATOM 545 C CA . PHE A 1 74 ? 6.228 -6.412 -15.643 1.00 75.12 74 PHE A CA 1
ATOM 546 C C . PHE A 1 74 ? 5.893 -4.966 -16.022 1.00 75.12 74 PHE A C 1
ATOM 548 O O . PHE A 1 74 ? 6.676 -4.293 -16.696 1.00 75.12 74 PHE A O 1
ATOM 555 N N . GLN A 1 75 ? 4.736 -4.481 -15.571 1.00 80.50 75 GLN A N 1
ATOM 556 C CA . GLN A 1 75 ? 4.353 -3.073 -15.690 1.00 80.50 75 GLN A CA 1
ATOM 557 C C . GLN A 1 75 ? 4.248 -2.442 -14.305 1.00 80.50 75 GLN A C 1
ATOM 559 O O . GLN A 1 75 ? 3.755 -3.080 -13.376 1.00 80.50 75 GLN A O 1
ATOM 564 N N . TRP A 1 76 ? 4.685 -1.193 -14.176 1.00 83.50 76 TRP A N 1
ATOM 565 C CA . TRP A 1 76 ? 4.555 -0.426 -12.940 1.00 83.50 76 TRP A CA 1
ATOM 566 C C . TRP A 1 76 ? 3.091 -0.120 -12.635 1.00 83.50 76 TRP A C 1
ATOM 568 O O . TRP A 1 76 ? 2.373 0.371 -13.509 1.00 83.50 76 TRP A O 1
ATOM 578 N N . VAL A 1 77 ? 2.678 -0.348 -11.389 1.00 84.94 77 VAL A N 1
ATOM 579 C CA . VAL A 1 77 ? 1.400 0.170 -10.893 1.00 84.94 77 VAL A CA 1
ATOM 580 C C . VAL A 1 77 ? 1.580 1.662 -10.655 1.00 84.94 77 VAL A C 1
ATOM 582 O O . VAL A 1 77 ? 2.484 2.085 -9.934 1.00 84.94 77 VAL A O 1
ATOM 585 N N . LYS A 1 78 ? 0.744 2.471 -11.300 1.00 82.12 78 LYS A N 1
ATOM 586 C CA . LYS A 1 78 ? 0.802 3.929 -11.184 1.00 82.12 78 LYS A CA 1
ATOM 587 C C . LYS A 1 78 ? -0.207 4.404 -10.149 1.00 82.12 78 LYS A C 1
ATOM 589 O O . LYS A 1 78 ? -1.338 3.920 -10.120 1.00 82.12 78 LYS A O 1
ATOM 594 N N . ALA A 1 79 ? 0.190 5.383 -9.343 1.00 80.69 79 ALA A N 1
ATOM 595 C CA . ALA A 1 79 ? -0.776 6.212 -8.640 1.00 80.69 79 ALA A CA 1
ATOM 596 C C . ALA A 1 79 ? -1.507 7.073 -9.678 1.00 80.69 79 ALA A C 1
ATOM 598 O O . ALA A 1 79 ? -0.869 7.812 -10.431 1.00 80.69 79 ALA A O 1
ATOM 599 N N . ASP A 1 80 ? -2.825 6.924 -9.767 1.00 78.56 80 ASP A N 1
ATOM 600 C CA . ASP A 1 80 ? -3.660 7.762 -10.622 1.00 78.56 80 ASP A CA 1
ATOM 601 C C . ASP A 1 80 ? -4.109 9.029 -9.872 1.00 78.56 80 ASP A C 1
ATOM 603 O O . ASP A 1 80 ? -4.060 9.106 -8.643 1.00 78.56 80 ASP A O 1
ATOM 607 N N . ALA A 1 81 ? -4.496 10.060 -10.625 1.00 73.12 81 ALA A N 1
ATOM 608 C CA . ALA A 1 81 ? -4.900 11.340 -10.047 1.00 73.12 81 ALA A CA 1
ATOM 609 C C . ALA A 1 81 ? -6.254 11.255 -9.319 1.00 73.12 81 ALA A C 1
ATOM 611 O O . ALA A 1 81 ? -6.487 11.996 -8.363 1.00 73.12 81 ALA A O 1
ATOM 612 N N . GLU A 1 82 ? -7.135 10.349 -9.744 1.00 75.19 82 GLU A N 1
ATOM 613 C CA . GLU A 1 82 ? -8.486 10.195 -9.197 1.00 75.19 82 GLU A CA 1
ATOM 614 C C . GLU A 1 82 ? -8.465 9.584 -7.793 1.00 75.19 82 GLU A C 1
ATOM 616 O O . GLU A 1 82 ? -9.283 9.948 -6.951 1.00 75.19 82 GLU A O 1
ATOM 621 N N . LEU A 1 83 ? -7.476 8.746 -7.491 1.00 76.56 83 LEU A N 1
ATOM 622 C CA . LEU A 1 83 ? -7.238 8.138 -6.186 1.00 76.56 83 LEU A CA 1
ATOM 623 C C . LEU A 1 83 ? -7.134 9.203 -5.085 1.00 76.56 83 LEU A C 1
ATOM 625 O O . LEU A 1 83 ? -7.630 9.000 -3.979 1.00 76.56 83 LEU A O 1
ATOM 629 N N . SER A 1 84 ? -6.557 10.368 -5.399 1.00 78.19 84 SER A N 1
ATOM 630 C CA . SER A 1 84 ? -6.360 11.452 -4.425 1.00 78.19 84 SER A CA 1
ATOM 631 C C . SER A 1 84 ? -7.662 12.142 -4.011 1.00 78.19 84 SER A C 1
ATOM 633 O O . SER A 1 84 ? -7.690 12.875 -3.027 1.00 78.19 84 SER A O 1
ATOM 635 N N . THR A 1 85 ? -8.752 11.900 -4.748 1.00 81.31 85 THR A N 1
ATOM 636 C CA . THR A 1 85 ? -10.080 12.440 -4.426 1.00 81.31 85 THR A CA 1
ATOM 637 C C . THR A 1 85 ? -10.803 11.628 -3.354 1.00 81.31 85 THR A C 1
ATOM 639 O O . THR A 1 85 ? -11.707 12.152 -2.708 1.00 81.31 85 THR A O 1
ATOM 642 N N . GLN A 1 86 ? -10.414 10.363 -3.168 1.00 79.94 86 GLN A N 1
ATOM 643 C CA . GLN A 1 86 ? -11.089 9.412 -2.279 1.00 79.94 86 GLN A CA 1
ATOM 644 C C . GLN A 1 86 ? -10.211 8.982 -1.104 1.00 79.94 86 GLN A C 1
ATOM 646 O O . GLN A 1 86 ? -10.736 8.653 -0.045 1.00 79.94 86 GLN A O 1
ATOM 651 N N . TYR A 1 87 ? -8.887 9.019 -1.264 1.00 84.31 87 TYR A N 1
ATOM 652 C CA . TYR A 1 87 ? -7.954 8.521 -0.261 1.00 84.31 87 TYR A CA 1
ATOM 653 C C . TYR A 1 87 ? -6.823 9.507 -0.004 1.00 84.31 87 TYR A C 1
ATOM 655 O O . TYR A 1 87 ? -6.358 10.213 -0.901 1.00 84.31 87 TYR A O 1
ATOM 663 N N . LEU A 1 88 ? -6.307 9.480 1.224 1.00 90.25 88 LEU A N 1
ATOM 664 C CA . LEU A 1 88 ? -5.018 10.081 1.525 1.00 90.25 88 LEU A CA 1
ATOM 665 C C . LEU A 1 88 ? -3.913 9.185 0.950 1.00 90.25 88 LEU A C 1
ATOM 667 O O . LEU A 1 88 ? -3.744 8.041 1.373 1.00 90.25 88 LEU A O 1
ATOM 671 N N . ILE A 1 89 ? -3.158 9.704 -0.017 1.00 92.19 89 ILE A N 1
ATOM 672 C CA . ILE A 1 89 ? -2.072 8.965 -0.668 1.00 92.19 89 ILE A CA 1
ATOM 673 C C . ILE A 1 89 ? -0.730 9.465 -0.149 1.00 92.19 89 ILE A C 1
ATOM 675 O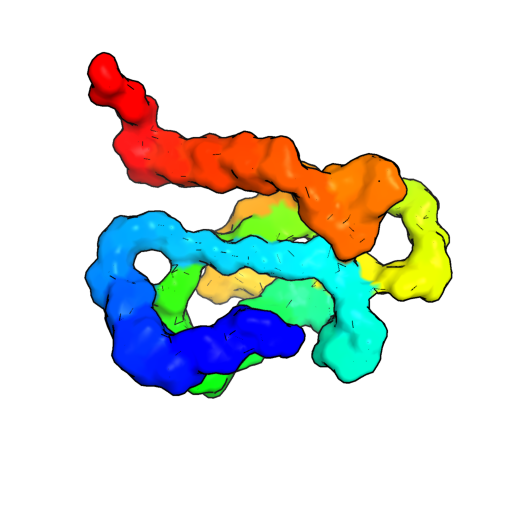 O . ILE A 1 89 ? -0.451 10.663 -0.181 1.00 92.19 89 ILE A O 1
ATOM 679 N N . HIS A 1 90 ? 0.132 8.530 0.237 1.00 93.50 90 HIS A N 1
ATOM 680 C CA . HIS A 1 90 ? 1.549 8.783 0.437 1.00 93.50 90 HIS A CA 1
ATOM 681 C C . HIS A 1 90 ? 2.355 8.163 -0.707 1.00 93.50 90 HIS A C 1
ATOM 683 O O . HIS A 1 90 ? 2.214 6.978 -1.012 1.00 93.50 90 HIS A O 1
ATOM 689 N N . LEU A 1 91 ? 3.207 8.972 -1.336 1.00 93.56 91 LEU A N 1
ATOM 690 C CA . LEU A 1 91 ? 4.072 8.557 -2.435 1.00 93.56 91 LEU A CA 1
ATOM 691 C C . LEU A 1 91 ? 5.526 8.511 -1.975 1.00 93.56 91 LEU A C 1
ATOM 693 O O . LEU A 1 91 ? 6.044 9.510 -1.482 1.00 93.56 91 LEU A O 1
ATOM 697 N N . ALA A 1 92 ? 6.189 7.377 -2.185 1.00 94.19 92 ALA A N 1
ATOM 698 C CA . ALA A 1 92 ? 7.595 7.197 -1.832 1.00 94.19 92 ALA A CA 1
ATOM 699 C C . ALA A 1 92 ? 8.327 6.313 -2.851 1.00 94.19 92 ALA A C 1
ATOM 701 O O . ALA A 1 92 ? 7.704 5.557 -3.600 1.00 94.19 92 ALA A O 1
ATOM 702 N N . ASP A 1 93 ? 9.659 6.379 -2.851 1.00 94.31 93 ASP A N 1
ATOM 703 C CA . ASP A 1 93 ? 10.482 5.362 -3.500 1.00 94.31 93 ASP A CA 1
ATOM 704 C C . ASP A 1 93 ? 10.422 4.085 -2.660 1.00 94.31 93 ASP A C 1
ATOM 706 O O . ASP A 1 93 ? 10.968 4.023 -1.557 1.00 94.31 93 ASP A O 1
ATOM 710 N N . LEU A 1 94 ? 9.746 3.068 -3.190 1.00 94.94 94 LEU A N 1
ATOM 711 C CA . LEU A 1 94 ? 9.577 1.786 -2.512 1.00 94.94 94 LEU A CA 1
ATOM 712 C C . LEU A 1 94 ? 10.275 0.640 -3.242 1.00 94.94 94 LEU A C 1
ATOM 714 O O . LEU A 1 94 ? 10.141 -0.504 -2.814 1.00 94.94 94 LEU A O 1
ATOM 718 N N . ILE A 1 95 ? 10.995 0.900 -4.333 1.00 92.81 95 ILE A N 1
ATOM 719 C CA . ILE A 1 95 ? 11.528 -0.165 -5.188 1.00 92.81 95 ILE A CA 1
ATOM 720 C C . ILE A 1 95 ? 12.834 -0.751 -4.643 1.00 92.81 95 ILE A C 1
ATOM 722 O O . ILE A 1 95 ? 13.700 -0.050 -4.110 1.00 92.81 95 ILE A O 1
ATOM 726 N N . ASP A 1 96 ? 12.979 -2.065 -4.803 1.00 91.56 96 ASP A N 1
ATOM 727 C CA . ASP A 1 96 ? 14.249 -2.778 -4.662 1.00 91.56 96 ASP A CA 1
ATOM 728 C C . ASP A 1 96 ? 15.076 -2.586 -5.945 1.00 91.56 96 ASP A C 1
ATOM 730 O O . ASP A 1 96 ? 14.613 -2.875 -7.047 1.00 91.56 96 ASP A O 1
ATOM 734 N N . GLU A 1 97 ? 16.291 -2.056 -5.823 1.00 88.25 97 GLU A N 1
ATOM 735 C CA . GLU A 1 97 ? 17.128 -1.716 -6.982 1.00 88.25 97 GLU A CA 1
ATOM 736 C C . GLU A 1 97 ? 17.643 -2.955 -7.726 1.00 88.25 97 GLU A C 1
ATOM 738 O O . GLU A 1 97 ? 17.790 -2.930 -8.950 1.00 88.25 97 GLU A O 1
ATOM 743 N N . GLU A 1 98 ? 17.863 -4.060 -7.010 1.00 88.94 98 GLU A N 1
ATOM 744 C CA . GLU A 1 98 ? 18.279 -5.335 -7.596 1.00 88.94 98 GLU A CA 1
ATOM 745 C C . GLU A 1 98 ? 17.084 -6.069 -8.227 1.00 88.94 98 GLU A C 1
ATOM 747 O O . GLU A 1 98 ? 17.210 -6.714 -9.276 1.00 88.94 98 GLU A O 1
ATOM 752 N N . HIS A 1 99 ? 15.902 -5.933 -7.615 1.00 88.38 99 HIS A N 1
ATOM 753 C CA . HIS A 1 99 ? 14.666 -6.620 -7.993 1.00 88.38 99 HIS A CA 1
ATOM 754 C C . HIS A 1 99 ? 13.478 -5.641 -8.101 1.00 88.38 99 HIS A C 1
ATOM 756 O O . HIS A 1 99 ? 12.567 -5.670 -7.274 1.00 88.38 99 HIS A O 1
ATOM 762 N N . PRO A 1 100 ? 13.399 -4.815 -9.159 1.00 85.25 100 PRO A N 1
ATOM 763 C CA . PRO A 1 100 ? 12.489 -3.662 -9.190 1.00 85.25 100 PRO A CA 1
ATOM 764 C C . PRO A 1 100 ? 10.993 -4.003 -9.218 1.00 85.25 100 PRO A C 1
ATOM 766 O O . PRO A 1 100 ? 10.158 -3.147 -8.964 1.00 85.25 100 PRO A O 1
ATOM 769 N N . TRP A 1 101 ? 10.629 -5.259 -9.484 1.00 85.38 101 TRP A N 1
ATOM 770 C CA . TRP A 1 101 ? 9.241 -5.735 -9.440 1.00 85.38 101 TRP A CA 1
ATOM 771 C C . TRP A 1 101 ? 8.717 -5.994 -8.017 1.00 85.38 101 TRP A C 1
ATOM 773 O O . TRP A 1 101 ? 7.587 -6.456 -7.860 1.00 85.38 101 TRP A O 1
ATOM 783 N N . ARG A 1 102 ? 9.520 -5.745 -6.975 1.00 88.62 102 ARG A N 1
ATOM 784 C CA . ARG A 1 102 ? 9.119 -5.881 -5.569 1.00 88.62 102 ARG A CA 1
ATOM 785 C C . ARG A 1 102 ? 9.550 -4.676 -4.735 1.00 88.62 102 ARG A C 1
ATOM 787 O O . ARG A 1 102 ? 10.379 -3.867 -5.148 1.00 88.62 102 ARG A O 1
ATOM 794 N N . HIS A 1 103 ? 8.986 -4.594 -3.535 1.00 93.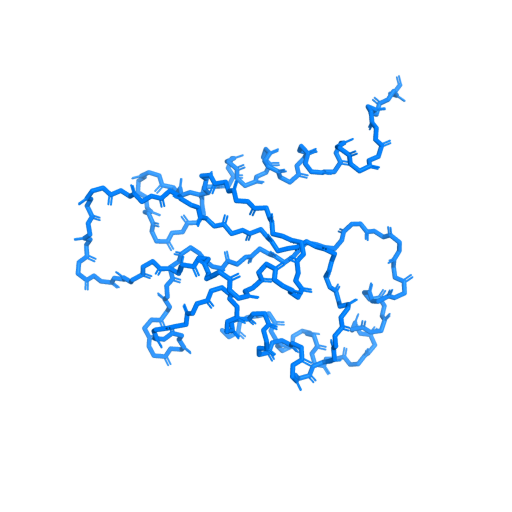75 103 HIS A N 1
ATOM 795 C CA . HIS A 1 103 ? 9.366 -3.588 -2.554 1.00 93.75 103 HIS A CA 1
ATOM 796 C C . HIS A 1 103 ? 10.777 -3.828 -2.001 1.00 93.75 103 HIS A C 1
ATOM 798 O O . HIS A 1 103 ? 11.137 -4.969 -1.700 1.00 93.75 103 HIS A O 1
ATOM 804 N N . SER A 1 104 ? 11.526 -2.750 -1.768 1.00 96.06 104 SER A N 1
ATOM 805 C CA . SER A 1 104 ? 12.658 -2.762 -0.842 1.00 96.06 104 SER A CA 1
ATOM 806 C C . SER A 1 104 ? 12.121 -2.801 0.585 1.00 96.06 104 SER A C 1
ATOM 808 O O . SER A 1 104 ? 11.416 -1.887 1.016 1.00 96.06 104 SER A O 1
ATOM 810 N N . SER A 1 105 ? 12.465 -3.847 1.338 1.00 96.69 105 SER A N 1
ATOM 811 C CA . SER A 1 105 ? 12.043 -3.987 2.737 1.00 96.69 105 SER A CA 1
ATOM 812 C C . SER A 1 105 ? 12.550 -2.836 3.607 1.00 96.69 105 SER A C 1
ATOM 814 O O . SER A 1 105 ? 11.825 -2.367 4.482 1.00 96.69 105 SER A O 1
ATOM 816 N N . GLN A 1 106 ? 13.764 -2.347 3.338 1.00 97.69 106 GLN A N 1
ATOM 817 C CA . GLN A 1 106 ? 14.367 -1.242 4.075 1.00 97.69 106 GLN A CA 1
ATOM 818 C C . GLN A 1 106 ? 13.640 0.080 3.811 1.00 97.69 106 GLN A C 1
ATOM 820 O O . GLN A 1 106 ? 13.254 0.748 4.770 1.00 97.69 106 GLN A O 1
ATOM 825 N N . LYS A 1 107 ? 13.410 0.433 2.537 1.00 97.44 107 LYS A N 1
ATOM 826 C CA . LYS A 1 107 ? 12.700 1.672 2.173 1.00 97.44 107 LYS A CA 1
ATOM 827 C C . LYS A 1 107 ? 11.268 1.646 2.711 1.00 97.44 107 LYS A C 1
ATOM 829 O O . LYS A 1 107 ? 10.851 2.578 3.389 1.00 97.44 107 LYS A O 1
ATOM 834 N N . LEU A 1 108 ? 10.560 0.529 2.518 1.00 97.56 108 LEU A N 1
ATOM 83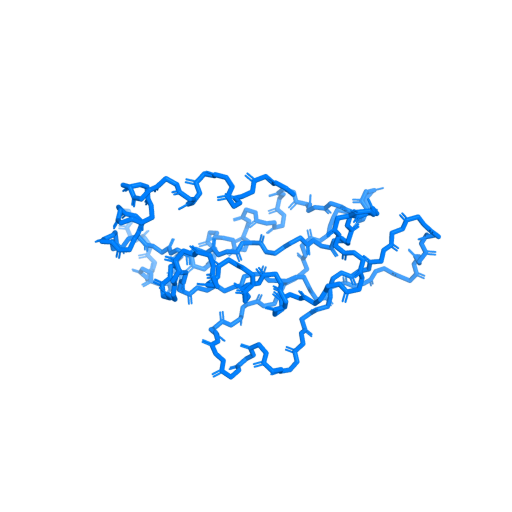5 C CA . LEU A 1 108 ? 9.196 0.358 3.018 1.00 97.56 108 LEU A CA 1
ATOM 836 C C . LEU A 1 108 ? 9.117 0.508 4.544 1.00 97.56 108 LEU A C 1
ATOM 838 O O . LEU A 1 108 ? 8.268 1.243 5.041 1.00 97.56 108 LEU A O 1
ATOM 842 N N . ALA A 1 109 ? 10.007 -0.147 5.296 1.00 97.88 109 ALA A N 1
ATOM 843 C CA . ALA A 1 109 ? 10.023 -0.039 6.753 1.00 97.88 109 ALA A CA 1
ATOM 844 C C . ALA A 1 109 ? 10.292 1.398 7.225 1.00 97.88 109 ALA A C 1
ATO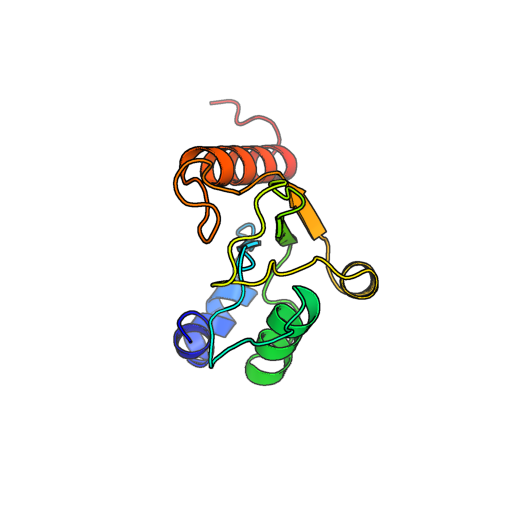M 846 O O . ALA A 1 109 ? 9.606 1.883 8.123 1.00 97.88 109 ALA A O 1
ATOM 847 N N . GLN A 1 110 ? 11.249 2.094 6.604 1.00 97.69 110 GLN A N 1
ATOM 848 C CA . GLN A 1 110 ? 11.552 3.492 6.921 1.00 97.69 110 GLN A CA 1
ATOM 849 C C . GLN A 1 110 ? 10.344 4.402 6.677 1.00 97.69 110 GLN A C 1
ATOM 851 O O . GLN A 1 110 ? 9.997 5.191 7.554 1.00 97.69 110 GLN A O 1
ATOM 856 N N . THR A 1 111 ? 9.661 4.248 5.539 1.00 97.31 111 THR A N 1
ATOM 857 C CA . THR A 1 111 ? 8.453 5.020 5.222 1.00 97.31 111 THR A CA 1
ATOM 858 C C . THR A 1 111 ? 7.321 4.747 6.213 1.00 97.31 111 THR A C 1
ATOM 860 O O . THR A 1 111 ? 6.692 5.686 6.693 1.00 97.31 111 THR A O 1
ATOM 863 N N . LEU A 1 112 ? 7.075 3.484 6.577 1.00 96.62 112 LEU A N 1
ATOM 864 C CA . LEU A 1 112 ? 6.028 3.135 7.547 1.00 96.62 112 LEU A CA 1
ATOM 865 C C . LEU A 1 112 ? 6.323 3.689 8.949 1.00 96.62 112 LEU A C 1
ATOM 867 O O . LEU A 1 112 ? 5.408 4.161 9.622 1.00 96.62 112 LEU A O 1
ATOM 871 N N . ILE A 1 113 ? 7.587 3.663 9.385 1.00 95.69 113 ILE A N 1
ATOM 872 C CA . ILE A 1 113 ? 8.002 4.246 10.669 1.00 95.69 113 ILE A CA 1
ATOM 873 C C . ILE A 1 113 ? 7.823 5.766 10.653 1.00 95.69 113 ILE A C 1
ATOM 875 O O . ILE A 1 113 ? 7.294 6.313 11.618 1.00 95.69 113 ILE A O 1
ATOM 879 N N . ALA A 1 114 ? 8.217 6.439 9.569 1.00 94.56 114 ALA A N 1
ATOM 880 C CA . ALA A 1 114 ? 8.036 7.881 9.428 1.00 94.56 114 ALA A CA 1
ATOM 881 C C . ALA A 1 114 ? 6.548 8.269 9.492 1.00 94.56 114 ALA A C 1
ATOM 883 O O . ALA A 1 114 ? 6.174 9.123 10.291 1.00 94.56 114 ALA A O 1
ATOM 884 N N . LEU A 1 115 ? 5.684 7.566 8.749 1.00 94.25 115 LEU A N 1
ATOM 885 C CA . LEU A 1 115 ? 4.231 7.780 8.776 1.00 94.25 115 LEU A CA 1
ATOM 886 C C . LEU A 1 115 ? 3.623 7.554 10.166 1.00 94.25 115 LEU A C 1
ATOM 888 O O . LEU A 1 115 ? 2.740 8.297 10.598 1.00 94.25 115 LEU A O 1
ATOM 892 N N . LEU A 1 116 ? 4.097 6.534 10.886 1.00 92.62 116 LEU A N 1
ATOM 893 C CA . LEU A 1 116 ? 3.667 6.290 12.258 1.00 92.62 116 LEU A CA 1
ATOM 894 C C . LEU A 1 116 ? 4.066 7.454 13.176 1.00 92.62 116 LEU A C 1
ATOM 896 O O . LEU A 1 116 ? 3.220 7.949 13.917 1.00 92.62 116 LEU A O 1
ATOM 900 N N . GLN A 1 117 ? 5.319 7.911 13.097 1.00 91.12 117 GLN A N 1
ATOM 901 C CA . GLN A 1 117 ? 5.837 9.023 13.901 1.00 91.12 117 GLN A CA 1
ATOM 902 C C . GLN A 1 117 ? 5.123 10.346 13.601 1.00 91.12 117 GLN A C 1
ATOM 904 O O . GLN A 1 117 ? 4.816 11.095 14.526 1.00 91.12 117 GLN A O 1
ATOM 909 N N . GLU A 1 118 ? 4.809 10.627 12.336 1.00 89.12 118 GLU A N 1
ATOM 910 C CA . GLU A 1 118 ? 4.028 11.805 11.942 1.00 89.12 118 GLU A CA 1
ATOM 911 C C . GLU A 1 118 ? 2.628 11.795 12.569 1.00 89.12 118 GLU A C 1
ATOM 913 O O . GLU A 1 118 ? 2.159 12.828 13.046 1.00 89.12 118 GLU A O 1
ATOM 918 N N . ARG A 1 119 ? 1.974 10.626 12.636 1.00 83.75 119 ARG A N 1
ATOM 919 C CA . ARG A 1 119 ? 0.645 10.495 13.252 1.00 83.75 119 ARG A CA 1
ATOM 920 C C . ARG A 1 119 ? 0.687 10.601 14.779 1.00 83.75 119 ARG A C 1
ATOM 922 O O . ARG A 1 119 ? -0.236 11.156 15.370 1.00 83.75 119 ARG A O 1
ATOM 929 N N . THR A 1 120 ? 1.696 10.023 15.431 1.00 82.06 120 THR A N 1
ATOM 930 C CA . THR A 1 120 ? 1.749 9.935 16.903 1.00 82.06 120 THR A CA 1
ATOM 931 C C . THR A 1 120 ? 2.504 11.084 17.572 1.00 82.06 120 THR A C 1
ATOM 933 O O . THR A 1 120 ? 2.473 11.186 18.797 1.00 82.06 120 THR A O 1
ATOM 936 N N . GLY A 1 121 ? 3.185 11.939 16.801 1.00 70.81 121 GLY A N 1
ATOM 937 C CA . GLY A 1 121 ? 4.237 12.813 17.321 1.00 70.81 121 GLY A CA 1
ATOM 938 C C . GLY A 1 121 ? 5.514 12.022 17.653 1.00 70.81 121 GLY A C 1
ATOM 939 O O . GLY A 1 121 ? 5.510 10.784 17.586 1.00 70.81 121 GLY A O 1
ATOM 940 N N . PRO A 1 122 ? 6.630 12.699 18.000 1.00 63.56 122 PRO A N 1
ATOM 941 C CA . PRO A 1 122 ? 7.840 12.010 18.430 1.00 63.56 122 PRO A CA 1
ATOM 942 C C . PRO A 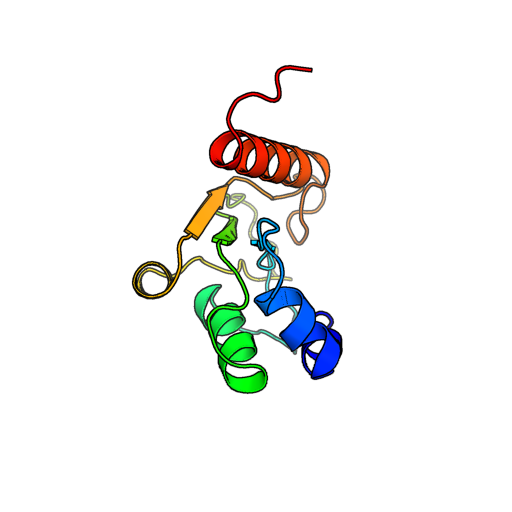1 122 ? 7.500 11.081 19.596 1.00 63.56 122 PRO A C 1
ATOM 944 O O . PRO A 1 122 ? 6.924 11.515 20.592 1.00 63.56 122 PRO A O 1
ATOM 947 N N . LEU A 1 123 ? 7.863 9.802 19.466 1.00 55.72 123 LEU A N 1
ATOM 948 C CA . LEU A 1 123 ? 7.840 8.860 20.579 1.00 55.72 123 LEU A CA 1
ATOM 949 C C . LEU A 1 123 ? 8.911 9.323 21.570 1.00 55.72 123 LEU A C 1
ATOM 951 O O . LEU A 1 123 ? 10.061 8.897 21.504 1.00 55.72 123 LEU A O 1
ATOM 955 N N . THR A 1 124 ? 8.560 10.255 22.451 1.00 52.97 124 THR A N 1
ATOM 956 C CA . THR A 1 124 ? 9.290 10.456 23.699 1.00 52.97 124 THR A CA 1
ATOM 957 C C . THR A 1 124 ? 9.159 9.160 24.489 1.00 52.97 124 THR A C 1
ATOM 959 O O . THR A 1 124 ? 8.137 8.929 25.135 1.00 52.97 124 THR A O 1
ATOM 962 N N . LEU A 1 125 ? 10.154 8.286 24.329 1.00 47.94 125 LEU A N 1
ATOM 963 C CA . LEU A 1 125 ? 10.468 7.220 25.275 1.00 47.94 125 LEU A CA 1
ATOM 964 C C . LEU A 1 125 ? 11.052 7.831 26.549 1.00 47.94 125 LEU A C 1
ATOM 966 O O . LEU A 1 125 ? 11.846 8.793 26.422 1.00 47.94 125 LEU A O 1
#

Foldseek 3Di:
DPPQVQLLPLVSLVVLQVDPDQFEAEDFQWDDPPPQVPAALQNVQVVSCVRRNPDSHQEYEYEDDDDPDPDPPIDGHHHDPVSVVRHHYDYDHQADPVHRRGGDPVRVVVVVVVVRCVVPPHPPD